Protein AF-A0A5B7HUY6-F1 (afdb_monomer)

Sequence (73 aa):
MWEFMSSRRHVFTSSYAEGIERVRTSKGKYAFLLESVKNDYVNEQLPCDTMKIGQNLNSNGYGVATPIGSPLK

Structure (mmCIF, N/CA/C/O backbone):
data_AF-A0A5B7HUY6-F1
#
_entry.id   AF-A0A5B7HUY6-F1
#
loop_
_atom_site.group_PDB
_atom_site.id
_atom_site.type_symbol
_atom_site.label_atom_id
_atom_site.label_alt_id
_atom_site.label_comp_id
_atom_site.label_asym_id
_atom_site.label_entity_id
_atom_site.label_seq_id
_atom_site.pdbx_PDB_ins_code
_atom_site.Cartn_x
_atom_site.Cartn_y
_atom_site.Cartn_z
_atom_site.occupancy
_atom_site.B_iso_or_equiv
_atom_site.auth_seq_id
_atom_site.auth_comp_id
_atom_site.auth_asym_id
_atom_site.auth_atom_id
_atom_site.pdbx_PDB_model_num
ATOM 1 N N . MET A 1 1 ? -7.299 -17.772 -0.327 1.00 85.56 1 MET A N 1
ATOM 2 C CA . MET A 1 1 ? -7.448 -16.330 -0.011 1.00 85.56 1 MET A CA 1
ATOM 3 C C . MET A 1 1 ? -8.221 -15.583 -1.094 1.00 85.56 1 MET A C 1
ATOM 5 O O . MET A 1 1 ? -9.209 -14.941 -0.768 1.00 85.56 1 MET A O 1
ATOM 9 N N . TRP A 1 2 ? -7.839 -15.721 -2.368 1.00 89.62 2 TRP A N 1
ATOM 10 C CA . TRP A 1 2 ? -8.510 -15.062 -3.498 1.00 89.62 2 TRP A CA 1
ATOM 11 C C . TRP A 1 2 ? -10.026 -15.320 -3.603 1.00 89.62 2 TRP A C 1
ATOM 13 O O . TRP A 1 2 ? -10.792 -14.365 -3.681 1.00 89.62 2 TRP A O 1
ATOM 23 N N . GLU A 1 3 ? -10.480 -16.577 -3.532 1.00 94.62 3 GLU A N 1
ATOM 24 C CA . GLU A 1 3 ? -11.915 -16.945 -3.591 1.00 94.62 3 GLU A CA 1
ATOM 25 C C . GLU A 1 3 ? -12.778 -16.206 -2.549 1.00 94.62 3 GLU A C 1
ATOM 27 O O . GLU A 1 3 ? -13.875 -15.717 -2.823 1.00 94.62 3 GLU A O 1
ATOM 32 N N . PHE A 1 4 ? -12.252 -16.044 -1.333 1.00 93.62 4 PHE A N 1
ATOM 33 C CA . PHE A 1 4 ? -12.944 -15.329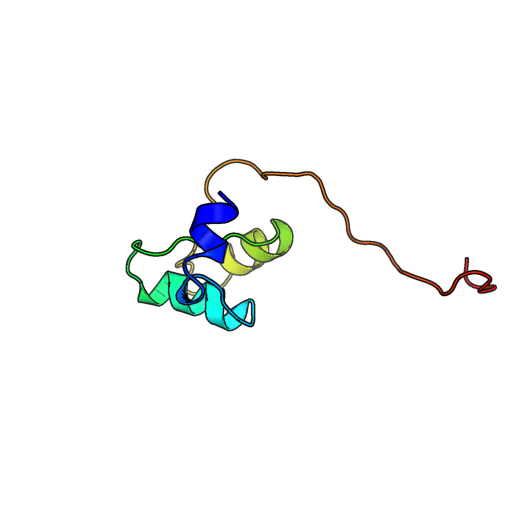 -0.262 1.00 93.62 4 PHE A CA 1
ATOM 34 C C . PHE A 1 4 ? -13.069 -13.827 -0.551 1.00 93.62 4 PHE A C 1
ATOM 36 O O . PHE A 1 4 ? -14.115 -13.231 -0.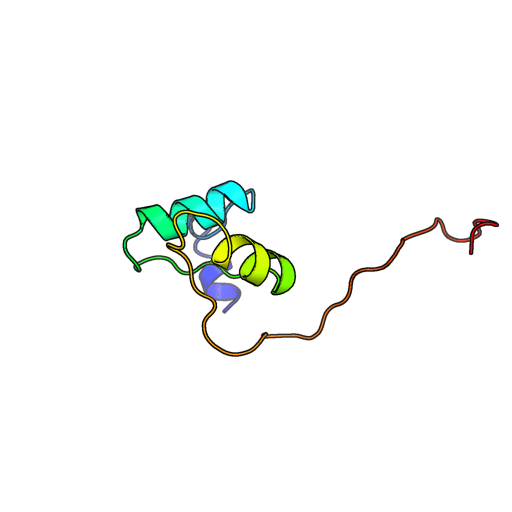306 1.00 93.62 4 PHE A O 1
ATOM 43 N N . MET A 1 5 ? -12.007 -13.203 -1.065 1.00 94.31 5 MET A N 1
ATOM 44 C CA . MET A 1 5 ? -12.013 -11.767 -1.359 1.00 94.31 5 MET A CA 1
ATOM 45 C C . MET A 1 5 ? -12.850 -11.463 -2.605 1.00 94.31 5 MET A C 1
ATOM 47 O O . MET A 1 5 ? -13.648 -10.530 -2.603 1.00 94.31 5 MET A O 1
ATOM 51 N N . SER A 1 6 ? -12.727 -12.281 -3.652 1.00 93.69 6 SER A N 1
ATOM 52 C CA . SER A 1 6 ? -13.454 -12.109 -4.917 1.00 93.69 6 SER A CA 1
ATOM 53 C C . SER A 1 6 ? -14.971 -12.260 -4.759 1.00 93.69 6 SER A C 1
ATOM 55 O O . SER A 1 6 ? -15.714 -11.460 -5.331 1.00 93.69 6 SER A O 1
ATOM 57 N N . SER A 1 7 ? -15.433 -13.199 -3.923 1.00 96.31 7 SER A N 1
ATOM 58 C CA . SER A 1 7 ? -16.855 -13.341 -3.566 1.00 96.31 7 SER A CA 1
ATOM 59 C C . SER A 1 7 ? -17.391 -12.189 -2.703 1.00 96.31 7 SER A C 1
ATOM 61 O O . SER A 1 7 ? -18.598 -11.956 -2.662 1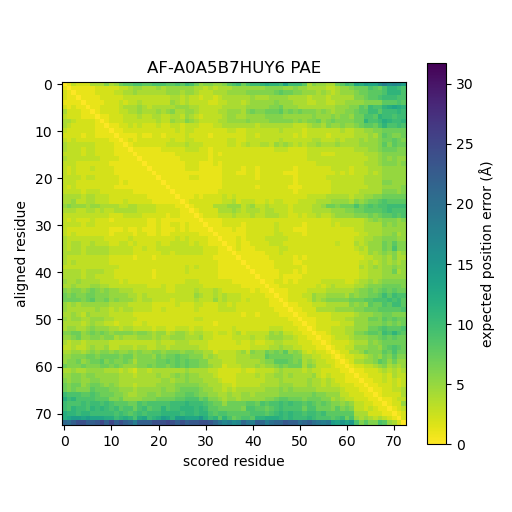.00 96.31 7 SER A O 1
ATOM 63 N N . ARG A 1 8 ? -16.518 -11.418 -2.041 1.00 95.56 8 ARG A N 1
ATOM 64 C CA . ARG A 1 8 ? -16.879 -10.307 -1.146 1.00 95.56 8 ARG A CA 1
ATOM 65 C C . ARG A 1 8 ? -16.310 -8.985 -1.643 1.00 95.56 8 ARG A C 1
ATOM 67 O O . ARG A 1 8 ? -15.453 -8.389 -1.006 1.00 95.56 8 ARG A O 1
ATOM 74 N N . ARG A 1 9 ? -16.846 -8.469 -2.751 1.00 92.38 9 ARG A N 1
ATOM 75 C CA . ARG A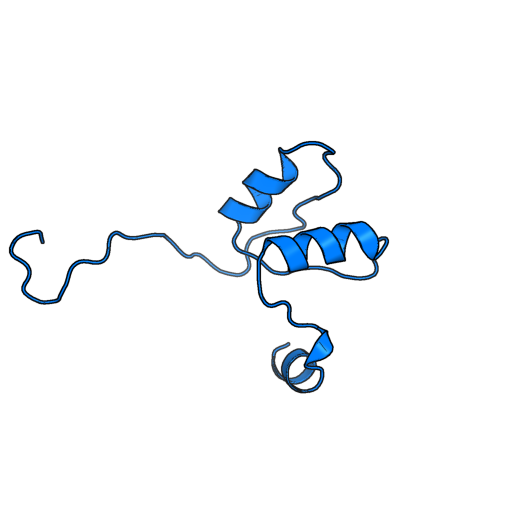 1 9 ? -16.354 -7.237 -3.404 1.00 92.38 9 ARG A CA 1
ATOM 76 C C . ARG A 1 9 ? -16.133 -6.040 -2.463 1.00 92.38 9 ARG A C 1
ATOM 78 O O . ARG A 1 9 ? -15.214 -5.266 -2.688 1.00 92.38 9 ARG A O 1
ATOM 85 N N . HIS A 1 10 ? -16.913 -5.924 -1.388 1.00 92.56 10 HIS A N 1
ATOM 86 C CA . HIS A 1 10 ? -16.787 -4.855 -0.393 1.00 92.56 10 HIS A CA 1
ATOM 87 C C . HIS A 1 10 ? -15.486 -4.882 0.432 1.00 92.56 10 HIS A C 1
ATOM 89 O O . HIS A 1 10 ? -15.259 -3.943 1.194 1.00 92.56 10 HIS A O 1
ATOM 95 N N . VAL A 1 11 ? -14.659 -5.936 0.364 1.00 95.38 11 VAL A N 1
ATOM 96 C CA . VAL A 1 11 ? -13.360 -5.967 1.067 1.00 95.38 11 VAL A CA 1
ATOM 97 C C . VAL A 1 11 ? -12.254 -5.238 0.307 1.00 95.38 11 VAL A C 1
ATOM 99 O O . VAL A 1 11 ? -11.223 -4.942 0.898 1.00 95.38 11 VAL A O 1
ATOM 102 N N . PHE A 1 12 ? -12.451 -4.953 -0.982 1.00 96.44 12 PHE A N 1
ATOM 103 C CA . PHE A 1 12 ? -11.489 -4.201 -1.780 1.00 96.44 12 PHE A CA 1
ATOM 104 C C . PHE A 1 12 ? -11.659 -2.696 -1.567 1.00 96.44 12 PHE A C 1
ATOM 106 O O . PHE A 1 12 ? -12.745 -2.226 -1.229 1.00 96.44 12 PHE A O 1
ATOM 113 N N . THR A 1 13 ? -10.578 -1.957 -1.794 1.00 96.75 13 THR A N 1
ATOM 114 C CA . THR A 1 13 ? -10.549 -0.492 -1.801 1.00 96.75 13 THR A CA 1
ATOM 115 C C . THR A 1 13 ? -9.966 -0.009 -3.121 1.00 96.75 13 THR A C 1
ATOM 117 O O . THR A 1 13 ? -9.209 -0.727 -3.776 1.00 96.75 13 THR A O 1
ATOM 120 N N . SER A 1 14 ? -10.331 1.202 -3.531 1.00 95.81 14 SER A N 1
ATOM 121 C CA . SER A 1 14 ? -9.910 1.781 -4.812 1.00 95.81 14 SER A CA 1
ATOM 122 C C . SER A 1 14 ? -8.504 2.385 -4.770 1.00 95.81 14 SER A C 1
ATOM 124 O O . SER A 1 14 ? -7.837 2.481 -5.797 1.00 95.81 14 SER A O 1
ATOM 126 N N . SER A 1 15 ? -8.041 2.789 -3.584 1.00 97.19 15 SER A N 1
ATOM 127 C CA . SER A 1 15 ? -6.751 3.455 -3.392 1.00 97.19 15 SER A CA 1
ATOM 128 C C . SER A 1 15 ? -6.090 3.076 -2.067 1.00 97.19 15 SER A C 1
ATOM 130 O O . SER A 1 15 ? -6.731 2.535 -1.158 1.00 97.19 15 SER A O 1
ATOM 132 N N . TYR A 1 16 ? -4.801 3.409 -1.934 1.00 96.62 16 TYR A N 1
ATOM 133 C CA . TYR A 1 16 ? -4.082 3.269 -0.666 1.00 96.62 16 TYR A CA 1
ATOM 134 C C . TYR A 1 16 ? -4.691 4.132 0.438 1.00 96.62 16 TYR A C 1
ATOM 136 O O . TYR A 1 16 ? -4.839 3.648 1.553 1.00 96.62 16 TYR A O 1
ATOM 144 N N . ALA A 1 17 ? -5.050 5.386 0.142 1.00 96.38 17 ALA A N 1
ATOM 145 C CA . ALA A 1 17 ? -5.594 6.306 1.140 1.00 96.38 17 ALA A CA 1
ATOM 146 C C . ALA A 1 17 ? -6.898 5.765 1.744 1.00 96.38 17 ALA A C 1
ATOM 148 O O . ALA A 1 17 ? -7.045 5.733 2.961 1.00 96.38 17 ALA A O 1
ATOM 149 N N . GLU A 1 18 ? -7.794 5.250 0.897 1.00 97.38 18 GLU A N 1
ATOM 150 C CA . GLU A 1 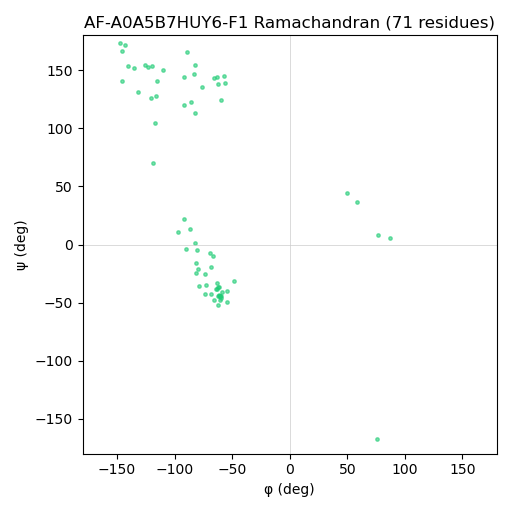18 ? -9.035 4.607 1.336 1.00 97.38 18 GLU A CA 1
ATOM 151 C C . GLU A 1 18 ? -8.761 3.355 2.184 1.00 97.38 18 GLU A C 1
ATOM 153 O O . GLU A 1 18 ? -9.366 3.170 3.237 1.00 97.38 18 GLU A O 1
ATOM 158 N N . GLY A 1 19 ? -7.820 2.505 1.754 1.00 97.06 19 GLY A N 1
ATOM 159 C CA . GLY A 1 19 ? -7.433 1.302 2.494 1.00 97.06 19 GLY A CA 1
ATOM 160 C C . GLY A 1 19 ? -6.858 1.602 3.876 1.00 97.06 19 GLY A C 1
ATOM 161 O O . GLY A 1 19 ? -7.251 0.965 4.852 1.00 97.06 19 GLY A O 1
ATOM 162 N N . ILE A 1 20 ? -5.972 2.597 3.968 1.00 96.75 20 ILE A N 1
ATOM 163 C CA . ILE A 1 20 ? -5.347 3.040 5.221 1.00 96.75 20 ILE A CA 1
ATOM 164 C C . ILE A 1 20 ? -6.401 3.638 6.156 1.00 96.75 20 ILE A C 1
ATOM 166 O O . ILE A 1 20 ? -6.485 3.241 7.317 1.00 96.75 20 ILE A O 1
ATOM 170 N N . GLU A 1 21 ? -7.255 4.529 5.654 1.00 96.75 21 GLU A N 1
ATOM 171 C CA . GLU A 1 21 ? -8.309 5.144 6.465 1.00 96.75 21 GLU A CA 1
ATOM 172 C C . GLU A 1 21 ? -9.311 4.107 6.983 1.00 96.75 21 GLU A C 1
ATOM 174 O O . GLU A 1 21 ? -9.755 4.147 8.134 1.00 96.75 21 GLU A O 1
ATOM 179 N N . ARG A 1 22 ? -9.616 3.096 6.166 1.00 97.31 22 ARG A N 1
ATOM 180 C CA . ARG A 1 22 ? -10.459 1.981 6.586 1.00 97.31 22 ARG A CA 1
ATOM 181 C C . ARG A 1 22 ? -9.825 1.172 7.714 1.00 97.31 22 ARG A C 1
ATOM 183 O O . ARG A 1 22 ? -10.547 0.763 8.619 1.00 97.31 22 ARG A O 1
ATOM 190 N N . VAL A 1 23 ? -8.508 0.952 7.705 1.00 97.12 23 VAL A N 1
ATOM 191 C CA . VAL A 1 23 ? -7.806 0.298 8.829 1.00 97.12 23 VAL A CA 1
ATOM 192 C C . VAL A 1 23 ? -7.972 1.116 10.110 1.00 97.12 23 VAL A C 1
ATOM 194 O O . VAL A 1 23 ? -8.384 0.559 11.130 1.00 97.12 23 VAL A O 1
ATOM 197 N N . ARG A 1 24 ? -7.743 2.434 10.040 1.00 96.31 24 ARG A N 1
ATOM 198 C CA . ARG A 1 24 ? -7.845 3.358 11.185 1.00 96.31 24 ARG A CA 1
ATOM 199 C C . ARG A 1 24 ? -9.243 3.377 11.800 1.00 96.31 24 ARG A C 1
ATOM 201 O O . ARG A 1 24 ? -9.412 3.247 13.011 1.00 96.31 24 ARG A O 1
ATOM 208 N N . THR A 1 25 ? -10.266 3.466 10.958 1.00 96.81 25 THR A N 1
ATOM 209 C CA . THR A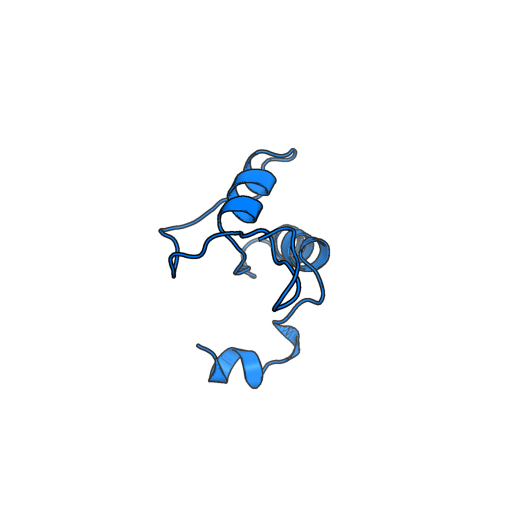 1 25 ? -11.668 3.584 11.395 1.00 96.81 25 THR A CA 1
ATOM 210 C C . THR A 1 25 ? -12.298 2.253 11.814 1.00 96.81 25 THR A C 1
ATOM 212 O O . THR A 1 25 ? -13.256 2.239 12.589 1.00 96.81 25 THR A O 1
ATOM 215 N N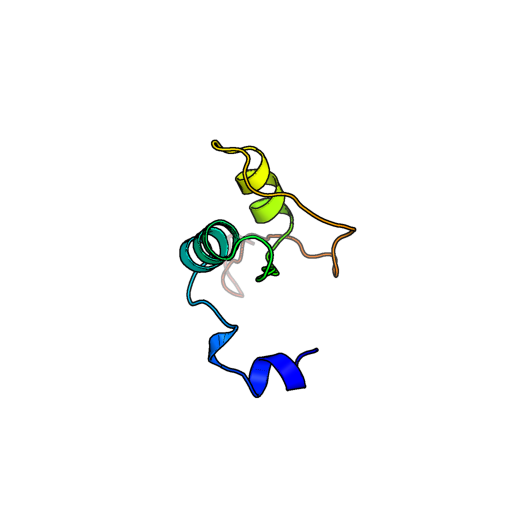 . SER A 1 26 ? -11.749 1.115 11.375 1.00 96.38 26 SER A N 1
ATOM 216 C CA . SER A 1 26 ? -12.320 -0.217 11.643 1.00 96.38 26 SER A CA 1
ATOM 217 C C . SER A 1 26 ? -11.969 -0.805 13.013 1.00 96.38 26 SER A C 1
ATOM 219 O O . SER A 1 26 ? -12.366 -1.936 13.296 1.00 96.38 26 SER A O 1
ATOM 221 N N . LYS A 1 27 ? -11.223 -0.093 13.873 1.00 94.12 27 LYS A N 1
ATOM 222 C CA . LYS A 1 27 ? -10.889 -0.530 15.249 1.00 94.12 27 LYS A CA 1
ATOM 223 C C . LYS A 1 27 ? -10.328 -1.965 15.311 1.00 94.12 27 LYS A C 1
ATOM 225 O O . LYS A 1 27 ? -10.767 -2.788 16.114 1.00 94.12 27 LYS A O 1
ATOM 230 N N . GLY A 1 28 ? -9.412 -2.295 14.395 1.00 93.75 28 GLY A N 1
ATOM 231 C CA . GLY A 1 28 ? -8.778 -3.618 14.309 1.00 93.75 28 GLY A CA 1
ATOM 232 C C . GLY A 1 28 ? -9.643 -4.734 13.702 1.00 93.75 28 GLY A C 1
ATOM 233 O O . GLY A 1 28 ? -9.248 -5.896 13.734 1.00 93.75 28 GLY A O 1
ATOM 234 N N . LYS A 1 29 ? -10.821 -4.423 13.143 1.00 95.94 29 LYS A N 1
ATOM 235 C CA . LYS A 1 29 ? -11.680 -5.397 12.434 1.00 95.94 29 LYS A CA 1
ATOM 236 C C . LYS A 1 29 ? -11.391 -5.509 10.937 1.00 95.94 29 LYS A C 1
ATOM 238 O O . LYS A 1 29 ? -11.987 -6.348 10.265 1.00 95.94 29 LYS A O 1
ATOM 243 N N . TYR A 1 30 ? -10.482 -4.687 10.423 1.00 96.06 30 TYR A N 1
ATOM 244 C CA . TYR A 1 30 ? -10.041 -4.703 9.035 1.00 96.06 30 TYR A CA 1
ATOM 245 C C . TYR A 1 30 ? -8.515 -4.676 8.986 1.00 96.06 30 TYR A C 1
ATOM 247 O O . TYR A 1 30 ? -7.888 -3.851 9.648 1.00 96.06 30 TYR A O 1
ATOM 255 N N . ALA A 1 31 ? -7.939 -5.579 8.197 1.00 95.88 31 ALA A N 1
ATOM 256 C CA . ALA A 1 31 ? -6.520 -5.608 7.877 1.00 95.88 31 ALA A CA 1
ATOM 257 C C . ALA A 1 31 ? -6.358 -5.344 6.380 1.00 95.88 31 ALA A C 1
ATOM 259 O O . ALA A 1 31 ? -7.144 -5.844 5.572 1.00 95.88 31 ALA A O 1
ATOM 260 N N . PHE A 1 32 ? -5.337 -4.573 6.018 1.00 96.75 32 PHE A N 1
ATOM 261 C CA . PHE A 1 32 ? -5.093 -4.175 4.640 1.00 96.75 32 PHE A CA 1
ATOM 262 C C . PHE A 1 32 ? -3.764 -4.739 4.148 1.00 96.75 32 PHE A C 1
ATOM 264 O O . PHE A 1 32 ? -2.733 -4.579 4.797 1.00 96.75 32 PHE A O 1
ATOM 271 N N . LEU A 1 33 ? -3.802 -5.418 3.002 1.00 95.44 33 LEU A N 1
ATOM 272 C CA . LEU A 1 33 ? -2.609 -5.928 2.338 1.00 95.44 33 LEU A CA 1
ATOM 273 C C . LEU A 1 33 ? -2.123 -4.8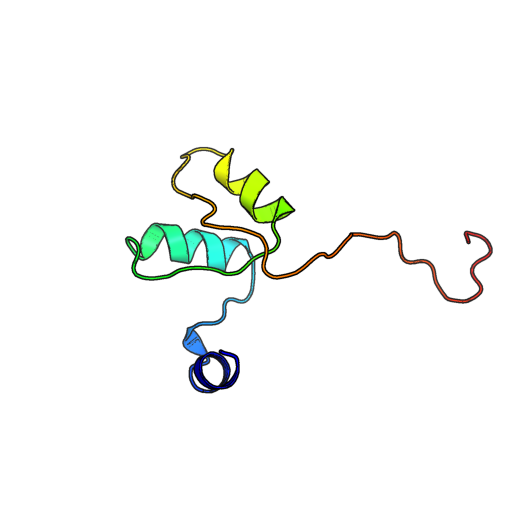75 1.341 1.00 95.44 33 LEU A C 1
ATOM 275 O O . LEU A 1 33 ? -2.851 -4.510 0.421 1.00 95.44 33 LEU A O 1
ATOM 279 N N . LEU A 1 34 ? -0.895 -4.402 1.533 1.00 95.50 34 LEU A N 1
ATOM 280 C CA . LEU A 1 34 ? -0.231 -3.427 0.673 1.00 95.50 34 LEU A CA 1
ATOM 281 C C . LEU A 1 34 ? 1.267 -3.739 0.555 1.00 95.50 34 LEU A C 1
ATOM 283 O O . LEU A 1 34 ? 1.795 -4.594 1.266 1.00 95.50 34 LEU A O 1
ATOM 287 N N . GLU A 1 35 ? 1.950 -3.030 -0.340 1.00 95.25 35 GLU A N 1
ATOM 288 C CA . GLU A 1 35 ? 3.395 -3.152 -0.539 1.00 95.25 35 GLU A CA 1
ATOM 289 C C . GLU A 1 35 ? 4.178 -2.739 0.715 1.00 95.25 35 GLU A C 1
ATOM 291 O O . GLU A 1 35 ? 3.802 -1.797 1.418 1.00 95.25 35 GLU A O 1
ATOM 296 N N . SER A 1 36 ? 5.297 -3.421 0.977 1.00 95.44 36 SER A N 1
ATOM 297 C CA . SER A 1 36 ? 6.076 -3.233 2.208 1.00 95.44 36 SER A CA 1
ATOM 298 C C . SER A 1 36 ? 6.603 -1.812 2.362 1.00 95.44 36 SER A C 1
ATOM 300 O O . SER A 1 36 ? 6.445 -1.218 3.417 1.00 95.44 36 SER A O 1
ATOM 302 N N . VAL A 1 37 ? 7.140 -1.236 1.289 1.00 95.12 37 VAL A N 1
ATOM 303 C CA . VAL A 1 37 ? 7.674 0.135 1.256 1.00 95.12 37 VAL A CA 1
ATOM 304 C C . VAL A 1 37 ? 6.613 1.169 1.620 1.00 95.12 37 VAL A C 1
ATOM 306 O O . VAL A 1 37 ? 6.881 2.098 2.377 1.00 95.12 37 V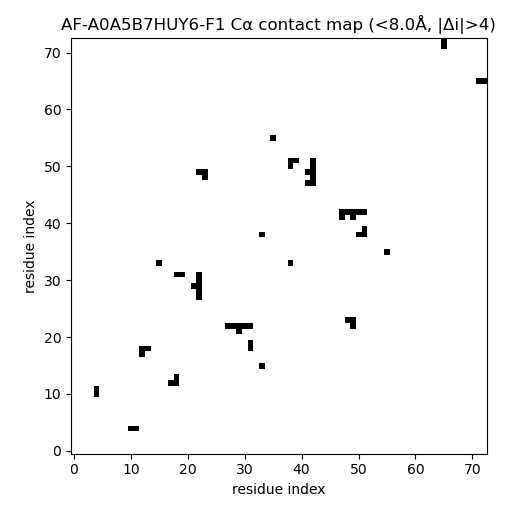AL A O 1
ATOM 309 N N . LYS A 1 38 ? 5.381 0.995 1.127 1.00 95.62 38 LYS A N 1
ATOM 310 C CA . LYS A 1 38 ? 4.280 1.895 1.474 1.00 95.62 38 LYS A CA 1
ATOM 311 C C . LYS A 1 38 ? 3.801 1.678 2.910 1.00 95.62 38 LYS A C 1
ATOM 313 O O . LYS A 1 38 ? 3.430 2.650 3.558 1.00 95.62 38 LYS A O 1
ATOM 318 N N . ASN A 1 39 ? 3.819 0.439 3.397 1.00 96.19 39 ASN A N 1
ATOM 319 C CA . ASN A 1 39 ? 3.492 0.109 4.783 1.00 96.19 39 ASN A CA 1
ATOM 320 C C . ASN A 1 39 ? 4.476 0.777 5.756 1.00 96.19 39 ASN A C 1
ATOM 322 O O . ASN A 1 39 ? 4.052 1.521 6.634 1.00 96.19 39 ASN A O 1
ATOM 326 N N . ASP A 1 40 ? 5.777 0.593 5.531 1.00 95.19 40 ASP A N 1
ATOM 327 C CA . ASP A 1 40 ? 6.836 1.159 6.369 1.00 95.19 40 ASP A CA 1
ATOM 328 C C . ASP A 1 40 ? 6.739 2.700 6.394 1.00 95.19 40 ASP A C 1
ATOM 330 O O . ASP A 1 40 ? 6.692 3.299 7.464 1.00 95.19 40 ASP A O 1
ATOM 334 N N . TYR A 1 41 ? 6.531 3.336 5.232 1.00 96.19 41 TYR A N 1
ATOM 335 C CA . TYR A 1 41 ? 6.334 4.789 5.137 1.00 96.19 41 TYR A CA 1
ATOM 336 C C . TYR A 1 41 ? 5.105 5.316 5.899 1.00 96.19 41 TYR A C 1
ATOM 338 O O . TYR A 1 41 ? 5.126 6.430 6.418 1.00 96.19 41 TYR A O 1
ATOM 346 N N . VAL A 1 42 ? 3.995 4.573 5.919 1.00 96.50 42 VAL A N 1
ATOM 347 C CA . VAL A 1 42 ? 2.757 5.005 6.598 1.00 96.50 42 VAL A CA 1
ATOM 348 C C . VAL A 1 42 ? 2.855 4.792 8.107 1.00 96.50 42 VAL A C 1
ATOM 350 O O . VAL A 1 42 ? 2.381 5.642 8.856 1.00 96.50 42 VAL A O 1
ATOM 353 N N . ASN A 1 43 ? 3.518 3.721 8.550 1.00 95.12 43 ASN A N 1
ATOM 354 C CA . ASN A 1 43 ? 3.741 3.454 9.974 1.00 95.12 43 ASN A CA 1
ATOM 355 C C . ASN A 1 43 ? 4.591 4.541 10.647 1.00 95.12 43 ASN A C 1
ATOM 357 O O . ASN A 1 43 ? 4.385 4.841 11.819 1.00 95.12 43 ASN A O 1
ATOM 361 N N . GLU A 1 44 ? 5.530 5.140 9.912 1.00 95.94 44 GLU A N 1
ATOM 362 C CA . GLU A 1 44 ? 6.393 6.219 10.412 1.00 95.94 44 GLU A CA 1
ATOM 363 C C . GLU A 1 44 ? 5.723 7.605 10.401 1.00 95.94 44 GLU A C 1
ATOM 365 O O . GLU A 1 44 ? 6.296 8.580 10.888 1.00 95.94 44 GLU A O 1
ATOM 370 N N . GLN A 1 45 ? 4.506 7.726 9.862 1.00 95.25 45 GLN A N 1
ATOM 371 C CA . GLN A 1 45 ? 3.770 8.988 9.836 1.00 95.25 45 GLN A CA 1
ATOM 372 C C . GLN A 1 45 ? 2.859 9.153 11.047 1.00 95.25 45 GLN A C 1
ATOM 374 O O . GLN A 1 45 ? 2.188 8.220 11.487 1.00 95.25 45 GLN A O 1
ATOM 379 N N . LEU A 1 46 ? 2.741 10.398 11.516 1.00 93.94 46 LEU A N 1
ATOM 380 C CA . LEU A 1 46 ? 1.713 10.772 12.484 1.00 93.94 46 LEU A CA 1
ATOM 381 C C . LEU A 1 46 ? 0.313 10.420 11.933 1.00 93.94 46 LEU A C 1
ATOM 383 O O . LEU A 1 46 ? 0.049 10.644 10.748 1.00 93.94 46 LEU A O 1
ATOM 387 N N . PRO A 1 47 ? -0.599 9.889 12.767 1.00 95.00 47 PRO A N 1
ATOM 388 C CA . PRO A 1 47 ? -0.514 9.772 14.227 1.00 95.00 47 PRO A CA 1
ATOM 389 C C . PRO A 1 47 ? 0.089 8.445 14.749 1.00 95.00 47 PRO A C 1
ATOM 391 O O . PRO A 1 47 ? -0.158 8.091 15.898 1.00 95.00 47 PRO A O 1
ATOM 394 N N . CYS A 1 48 ? 0.875 7.717 13.945 1.00 94.44 48 CYS A N 1
ATOM 395 C CA . CYS A 1 48 ? 1.507 6.436 14.309 1.00 94.44 48 CYS A CA 1
ATOM 396 C C . CYS A 1 48 ? 0.492 5.355 14.731 1.00 94.44 48 CYS A C 1
ATOM 398 O O . CYS A 1 48 ? 0.729 4.564 15.642 1.00 94.44 48 CYS A O 1
ATOM 400 N N . ASP A 1 49 ? -0.666 5.337 14.075 1.00 95.62 49 ASP A N 1
ATOM 401 C CA . ASP A 1 49 ? -1.811 4.472 14.381 1.00 95.62 49 ASP A CA 1
ATOM 402 C C . ASP A 1 49 ? -1.876 3.201 13.518 1.00 95.62 49 ASP A C 1
ATOM 404 O O . ASP A 1 49 ? -2.874 2.478 13.517 1.00 95.62 49 ASP A O 1
ATOM 408 N N . THR A 1 50 ? -0.806 2.923 12.777 1.00 95.69 50 THR A N 1
ATOM 409 C CA . THR A 1 50 ? -0.670 1.755 11.905 1.00 95.69 50 THR A CA 1
ATOM 410 C C . THR A 1 50 ? 0.561 0.947 12.296 1.00 95.69 50 THR A C 1
ATOM 412 O O . THR A 1 50 ? 1.507 1.472 12.883 1.00 95.69 50 THR A O 1
ATOM 415 N N . MET A 1 51 ? 0.529 -0.359 12.023 1.00 95.50 51 MET A N 1
ATOM 416 C CA . MET A 1 51 ? 1.683 -1.227 12.226 1.00 95.50 51 MET A CA 1
ATOM 417 C C . MET A 1 51 ? 1.748 -2.329 11.170 1.00 95.50 51 MET A C 1
ATOM 419 O O . MET A 1 51 ? 0.740 -2.953 10.822 1.00 95.50 51 MET A O 1
ATOM 423 N N . LYS A 1 52 ? 2.963 -2.629 10.711 1.00 95.31 52 LYS A N 1
ATOM 424 C CA . LYS A 1 52 ? 3.258 -3.827 9.927 1.00 95.31 52 LYS A CA 1
ATOM 425 C C . LYS A 1 52 ? 3.295 -5.050 10.838 1.00 95.31 52 LYS A C 1
ATOM 427 O O . LYS A 1 52 ? 3.915 -5.031 11.898 1.00 95.31 52 LYS A O 1
ATOM 432 N N . ILE A 1 53 ? 2.665 -6.135 10.397 1.00 94.75 53 ILE A N 1
ATOM 433 C CA . ILE A 1 53 ? 2.638 -7.406 11.124 1.00 94.75 53 ILE A CA 1
ATOM 434 C C . ILE A 1 53 ? 3.246 -8.494 10.241 1.00 94.75 53 ILE A C 1
ATOM 436 O O . ILE A 1 53 ? 2.785 -8.720 9.124 1.00 94.75 53 ILE A O 1
ATOM 440 N N . GLY A 1 54 ? 4.251 -9.195 10.768 1.00 95.00 54 GLY A N 1
ATOM 441 C CA . GLY A 1 54 ? 4.886 -10.330 10.101 1.00 95.00 54 GLY A CA 1
ATOM 442 C C . GLY A 1 54 ? 5.838 -9.952 8.960 1.00 95.00 54 GLY A C 1
ATOM 443 O O . GLY A 1 54 ? 6.260 -8.804 8.810 1.00 95.00 54 GLY A O 1
ATOM 444 N N . GLN A 1 55 ? 6.215 -10.966 8.179 1.00 95.00 55 GLN A N 1
ATOM 445 C CA . GLN A 1 55 ? 7.103 -10.827 7.023 1.00 95.00 55 GLN A CA 1
ATOM 446 C C . GLN A 1 55 ? 6.319 -10.537 5.735 1.00 95.00 55 GLN A C 1
ATOM 448 O O . GLN A 1 55 ? 5.102 -10.712 5.671 1.00 95.00 55 GLN A O 1
ATOM 453 N N . ASN A 1 56 ? 7.031 -10.103 4.694 1.00 94.56 56 ASN A N 1
ATOM 454 C CA . ASN A 1 56 ? 6.440 -9.878 3.378 1.00 94.56 56 ASN A CA 1
ATOM 455 C C . ASN A 1 56 ? 5.967 -11.210 2.763 1.00 94.56 56 ASN A C 1
ATOM 457 O O . ASN A 1 56 ? 6.632 -12.234 2.902 1.00 94.56 56 ASN A O 1
ATOM 461 N N . LEU A 1 57 ? 4.841 -11.184 2.044 1.00 93.69 57 LEU A N 1
ATOM 462 C CA . LEU A 1 57 ? 4.298 -12.370 1.363 1.00 93.69 57 LEU A CA 1
ATOM 463 C C . LEU A 1 57 ? 5.095 -12.760 0.109 1.00 93.69 57 LEU A C 1
ATOM 465 O O . LEU A 1 57 ? 5.058 -13.909 -0.321 1.00 93.69 57 LEU A O 1
ATOM 469 N N . ASN A 1 58 ? 5.775 -11.794 -0.503 1.00 92.44 58 ASN A N 1
ATOM 470 C CA . ASN A 1 58 ? 6.569 -11.955 -1.713 1.00 92.44 58 ASN A CA 1
ATOM 471 C C . ASN A 1 58 ? 7.770 -10.996 -1.700 1.00 92.44 58 ASN A C 1
ATOM 473 O O . ASN A 1 58 ? 7.912 -10.156 -0.807 1.00 92.44 58 ASN A O 1
ATOM 477 N N . SER A 1 59 ? 8.638 -11.146 -2.699 1.00 92.81 59 SER A N 1
ATOM 478 C CA . SER A 1 59 ? 9.764 -10.252 -2.955 1.00 92.81 59 SER A CA 1
ATOM 479 C C . SER A 1 59 ? 9.563 -9.592 -4.316 1.00 92.81 59 SER A C 1
ATOM 481 O O . SER A 1 59 ? 9.725 -10.240 -5.348 1.00 92.81 59 SER A O 1
ATOM 483 N N . ASN A 1 60 ? 9.166 -8.319 -4.299 1.00 90.94 60 ASN A N 1
ATOM 484 C CA . ASN A 1 60 ? 8.952 -7.496 -5.488 1.00 90.94 60 ASN A CA 1
ATOM 485 C C . ASN A 1 60 ? 9.885 -6.279 -5.443 1.00 90.94 60 ASN A C 1
ATOM 487 O O . ASN A 1 60 ? 10.252 -5.819 -4.362 1.00 90.94 60 ASN A O 1
ATOM 491 N N . GLY A 1 61 ? 10.231 -5.738 -6.612 1.00 93.12 61 GLY A N 1
ATOM 492 C CA . GLY A 1 61 ? 11.061 -4.541 -6.740 1.00 93.12 61 GLY A CA 1
ATOM 493 C C . GLY A 1 61 ? 10.494 -3.562 -7.763 1.00 93.12 61 GLY A C 1
ATOM 494 O O . GLY A 1 61 ? 9.818 -3.966 -8.710 1.00 93.12 61 GLY A O 1
ATOM 495 N N . TYR A 1 62 ? 10.776 -2.274 -7.571 1.00 95.00 62 TYR A N 1
ATOM 496 C CA . TYR A 1 62 ? 10.454 -1.240 -8.552 1.00 95.00 62 TYR A CA 1
ATOM 497 C C . TYR A 1 62 ? 11.537 -1.160 -9.629 1.00 95.00 62 TYR A C 1
ATOM 499 O O . TYR A 1 62 ? 12.720 -1.354 -9.355 1.00 95.00 62 TYR A O 1
ATOM 507 N N . GLY A 1 63 ? 11.126 -0.842 -10.855 1.00 94.62 63 GLY A N 1
ATOM 508 C CA . GLY A 1 63 ? 12.021 -0.649 -11.989 1.00 94.62 63 GLY A CA 1
ATOM 509 C C . GLY A 1 63 ? 11.566 0.519 -12.854 1.00 94.62 63 GLY A C 1
ATOM 510 O O . GLY A 1 63 ? 10.383 0.859 -12.888 1.00 94.62 63 GLY A O 1
ATOM 511 N N . VAL A 1 64 ? 12.512 1.132 -13.559 1.00 95.12 64 VAL A N 1
ATOM 512 C CA . VAL A 1 64 ? 12.214 2.164 -14.555 1.00 95.12 64 VAL A CA 1
ATOM 513 C C . VAL A 1 64 ? 11.836 1.466 -15.857 1.00 95.12 64 VAL A C 1
ATOM 515 O O . VAL A 1 64 ? 12.661 0.788 -16.465 1.00 95.12 64 VAL A O 1
ATOM 518 N N . ALA A 1 65 ? 10.579 1.602 -16.274 1.00 94.44 65 ALA A N 1
ATOM 519 C CA . ALA A 1 65 ? 10.101 1.018 -17.520 1.00 94.44 65 ALA A CA 1
ATOM 520 C C . ALA A 1 65 ? 10.386 1.960 -18.700 1.00 94.44 65 ALA A C 1
ATOM 522 O O . ALA A 1 65 ? 9.914 3.097 -18.718 1.00 94.44 65 ALA A O 1
ATOM 523 N N . THR A 1 66 ? 11.122 1.476 -19.702 1.00 95.75 66 THR A N 1
ATOM 524 C CA . THR A 1 66 ? 11.297 2.148 -20.998 1.00 95.75 66 THR A CA 1
ATOM 525 C C . THR A 1 66 ? 10.558 1.377 -22.099 1.00 95.75 66 THR A C 1
ATOM 527 O O . THR A 1 66 ? 10.403 0.156 -21.994 1.00 95.75 66 THR A O 1
ATOM 530 N N . PRO A 1 67 ? 10.067 2.050 -23.160 1.00 95.56 67 PRO A N 1
ATOM 531 C CA . PRO A 1 67 ? 9.471 1.359 -24.299 1.00 95.56 67 PRO A CA 1
ATOM 532 C C . PRO A 1 67 ? 10.444 0.356 -24.926 1.00 95.56 67 PRO A C 1
ATOM 534 O O . PRO A 1 67 ? 11.649 0.607 -25.008 1.00 95.56 67 PRO A O 1
ATOM 537 N N . ILE A 1 68 ? 9.916 -0.767 -25.416 1.00 94.25 68 ILE A N 1
ATOM 538 C CA . ILE A 1 68 ? 10.716 -1.769 -26.128 1.00 94.25 68 ILE A CA 1
ATOM 539 C C . ILE A 1 68 ? 11.349 -1.103 -27.359 1.00 94.25 68 ILE A C 1
ATOM 541 O O . ILE A 1 68 ? 10.646 -0.529 -28.185 1.00 94.25 68 ILE A O 1
ATOM 545 N N . GLY A 1 69 ? 12.679 -1.171 -27.469 1.00 93.00 69 GLY A N 1
ATOM 546 C CA . GLY A 1 69 ? 13.438 -0.546 -28.559 1.00 93.00 69 GLY A CA 1
ATOM 547 C C . GLY A 1 69 ? 13.829 0.918 -28.326 1.00 93.00 69 GLY A C 1
ATOM 548 O O . GLY A 1 69 ? 14.396 1.536 -29.222 1.00 93.00 69 GLY A O 1
ATOM 549 N N . SER A 1 70 ? 13.559 1.479 -27.143 1.00 93.50 70 SER A N 1
ATOM 550 C CA . SER A 1 70 ? 14.026 2.822 -26.790 1.00 93.50 70 SER A CA 1
ATOM 551 C C . SER A 1 70 ? 15.564 2.896 -26.774 1.00 93.50 70 SER A C 1
ATOM 553 O O . SER A 1 70 ? 16.199 1.998 -26.216 1.00 93.50 70 SER A O 1
ATOM 555 N N . PRO A 1 71 ? 16.177 3.977 -27.298 1.00 91.25 71 PRO A N 1
ATOM 556 C CA . PRO A 1 71 ? 17.618 4.216 -27.180 1.00 91.25 71 PRO A CA 1
ATOM 557 C C . PRO A 1 71 ? 18.051 4.558 -25.744 1.00 91.25 71 PRO A C 1
ATOM 559 O O . PRO A 1 71 ? 19.239 4.662 -25.475 1.00 91.25 71 PRO A O 1
ATOM 562 N N . LEU A 1 72 ? 17.091 4.752 -24.832 1.00 85.19 72 LEU A N 1
ATOM 563 C CA . LEU A 1 72 ? 17.311 5.019 -23.408 1.00 85.19 72 LEU A CA 1
ATOM 564 C C . LEU A 1 72 ? 17.462 3.729 -22.576 1.00 85.19 72 LEU A C 1
ATOM 566 O O . LEU A 1 72 ? 17.295 3.782 -21.358 1.00 85.19 72 LEU A O 1
ATOM 570 N N . LYS A 1 73 ? 17.662 2.573 -23.225 1.00 58.31 73 LYS A N 1
ATOM 571 C CA . LYS A 1 73 ? 17.924 1.300 -22.545 1.00 58.31 73 LYS A CA 1
ATOM 572 C C . LYS A 1 73 ? 19.373 1.213 -22.076 1.00 58.31 73 LYS A C 1
ATOM 574 O O . LYS A 1 73 ? 20.259 1.625 -22.852 1.00 58.31 73 LYS A O 1
#

pLDDT: mean 94.3, std 4.78, range [58.31, 97.38]

Foldseek 3Di:
DCVVCVVPVVLDDPDPVRLVVCCQVVVNPHDDDDDPVVQVVVCPDPPNSGDDDDDDPDDDDDDDDDPDPDPVD

Organism: Portunus trituberculatus (NCBI:txid210409)

Radius of gyration: 16.16 Å; Cα contacts (8 Å, |Δi|>4): 31; chains: 1; bounding box: 35×28×44 Å

Solvent-accessible surface area (backbone atoms only — not comparable to full-atom values): 5100 Å² total; per-residue (Å²): 112,65,71,65,49,68,77,36,66,85,78,63,64,95,45,69,69,57,39,52,50,46,33,63,72,41,77,78,77,44,84,76,92,75,58,64,72,62,48,57,58,52,34,75,33,87,88,52,82,53,77,89,76,88,78,76,94,69,90,83,81,90,77,88,86,71,64,91,87,48,89,88,111

Secondary structure (DSSP, 8-state):
-HHHHHH-GGG--SSHHHHHHHHHHTTTS------HHHHHHHHTSTT------S--SS---------TT-TT-

Mean predicted aligned error: 3.96 Å

Nearest PDB structures (foldseek):
  3en3-assembly1_A  TM=9.749E-01  e=4.711E-04  Rattus norvegicus